Protein AF-A0A932K5S1-F1 (afdb_monomer_lite)

Secondary structure (DSSP, 8-state):
-BTTB-----S-GGGPPPPP--GGGS-TT-EE-----EEESS-HHHHHHHHT-SHHHHIIIIITT--SS-GGGGSPPEEEEEEETTEEEEEEEEEETTEEEEEEEEEETTTEEEE--SS--SSS--S----SEEEEEEESSSS-EEEEEEEEE-------PPPPPP-

Foldseek 3Di:
DPQPDDDDDPDDPVPDDPDDDDPLCVPPQWDKHKDDKDKDQFALVVVLVVQVDLQCQLVVCPVPPHHPFDNQSVDAFDWDKDADPQFIKIWGWDDDPPFIDIAIKTDGPPFKIFAQDRHDNRPDDDPDPGGQKMWGWAGPDRGMTMITIIGIDGGPPPPDDDDDDDD

Sequence (167 aa):
ESNGIVFAYMGLPDQQPPFPVYDSFTRPGYRLMPGRQYFYPCNWLQIMENTMDPVHTAFLHTIVSGSQFTEEFGKVPELEFTETPIGMIYIATRRVGDNIWARMVEAVLPNLQQVAPIWEDGHQEHPFSGPMMSRWIVPVDDTTHHYAPRPARRRLLRGGPAAPRRL

Structure (mmCIF, N/CA/C/O backbone):
data_AF-A0A932K5S1-F1
#
_entry.id   AF-A0A932K5S1-F1
#
loop_
_atom_site.group_PDB
_atom_site.id
_atom_site.type_symbol
_atom_site.label_atom_id
_atom_site.label_alt_id
_atom_site.label_comp_id
_atom_site.label_asym_id
_atom_site.label_entity_id
_atom_site.label_seq_id
_atom_site.pdbx_PDB_ins_code
_atom_site.Cartn_x
_atom_site.Cartn_y
_atom_site.Cartn_z
_atom_site.occupancy
_atom_site.B_iso_or_equiv
_atom_site.auth_seq_id
_atom_site.auth_comp_id
_atom_site.auth_asym_id
_atom_site.auth_atom_id
_atom_site.pdbx_PDB_model_num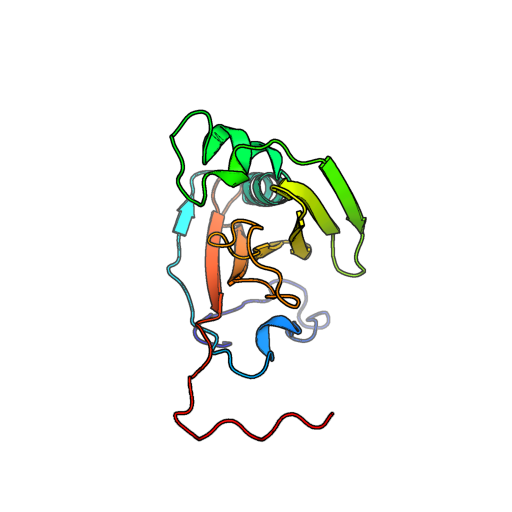
ATOM 1 N N . GLU A 1 1 ? -1.590 -1.656 -24.002 1.00 88.12 1 GLU A N 1
ATOM 2 C CA . GLU A 1 1 ? -2.510 -0.733 -23.300 1.00 88.12 1 GLU A CA 1
ATOM 3 C C . GLU A 1 1 ? -3.542 -1.581 -22.558 1.00 88.12 1 GLU A C 1
ATOM 5 O O . GLU A 1 1 ? -3.861 -2.664 -23.035 1.00 88.12 1 GLU A O 1
ATOM 10 N N . SER A 1 2 ? -3.953 -1.174 -21.355 1.00 86.88 2 SER A N 1
ATOM 11 C CA . SER A 1 2 ? -4.999 -1.846 -20.576 1.00 86.88 2 SER A CA 1
ATOM 12 C C . SER A 1 2 ? -5.790 -0.812 -19.778 1.00 86.88 2 SER A C 1
ATOM 14 O O . SER A 1 2 ? -5.221 -0.144 -18.913 1.00 86.88 2 SER A O 1
ATOM 16 N N . ASN A 1 3 ? -7.104 -0.730 -20.005 1.00 83.50 3 ASN A N 1
ATOM 17 C CA . ASN A 1 3 ? -8.055 0.120 -19.271 1.00 83.50 3 ASN A CA 1
ATOM 18 C C . ASN A 1 3 ? -7.645 1.605 -19.160 1.00 83.50 3 ASN A C 1
ATOM 20 O O . ASN A 1 3 ? -7.764 2.214 -18.094 1.00 83.50 3 ASN A O 1
ATOM 24 N N . GLY A 1 4 ? -7.155 2.188 -20.249 1.00 86.25 4 GLY A N 1
ATOM 25 C CA . GLY A 1 4 ? -6.726 3.581 -20.352 1.00 86.25 4 GLY A CA 1
ATOM 26 C C . GLY A 1 4 ? -5.318 3.860 -19.822 1.00 86.25 4 GLY A C 1
ATOM 27 O O . GLY A 1 4 ? -4.980 5.024 -19.633 1.00 86.25 4 GLY A O 1
ATOM 28 N N . ILE A 1 5 ? -4.509 2.826 -19.554 1.00 88.12 5 ILE A N 1
ATOM 29 C CA . ILE A 1 5 ? -3.120 2.960 -19.083 1.00 88.12 5 ILE A CA 1
ATOM 30 C C . ILE A 1 5 ? -2.175 2.212 -20.025 1.00 88.12 5 ILE A C 1
ATOM 32 O O . ILE A 1 5 ? -2.422 1.066 -20.420 1.00 88.12 5 ILE A O 1
ATOM 36 N N . VAL A 1 6 ? -1.068 2.863 -20.378 1.00 90.25 6 VAL A N 1
ATOM 37 C CA . VAL A 1 6 ? 0.011 2.269 -21.172 1.00 90.25 6 VAL A CA 1
ATOM 38 C C . VAL A 1 6 ? 1.025 1.630 -20.230 1.00 90.25 6 VAL A C 1
ATOM 40 O O . VAL A 1 6 ? 1.487 2.260 -19.287 1.00 90.25 6 VAL A O 1
ATOM 43 N N . PHE A 1 7 ? 1.360 0.372 -20.502 1.00 91.75 7 PHE A N 1
ATOM 44 C CA . PHE A 1 7 ? 2.368 -0.387 -19.772 1.00 91.75 7 PHE A CA 1
ATOM 45 C C . PHE A 1 7 ? 3.518 -0.707 -20.717 1.00 91.75 7 PHE A C 1
ATOM 47 O O . PHE A 1 7 ? 3.281 -1.003 -21.891 1.00 91.75 7 PHE A O 1
ATOM 54 N N . ALA A 1 8 ? 4.734 -0.669 -20.187 1.00 92.06 8 ALA A N 1
ATOM 55 C CA . ALA A 1 8 ? 5.945 -1.066 -20.884 1.00 92.06 8 ALA A CA 1
ATOM 56 C C . ALA A 1 8 ? 6.664 -2.141 -20.067 1.00 92.06 8 ALA A C 1
ATOM 58 O O . ALA A 1 8 ? 6.717 -2.065 -18.839 1.00 92.06 8 ALA A O 1
ATOM 59 N N . TYR A 1 9 ? 7.217 -3.130 -20.760 1.00 93.44 9 TYR A N 1
ATOM 60 C CA . TYR A 1 9 ? 8.160 -4.082 -20.196 1.00 93.44 9 TYR A CA 1
ATOM 61 C C . TYR A 1 9 ? 9.545 -3.727 -20.737 1.00 93.44 9 TYR A C 1
ATOM 63 O O . TYR A 1 9 ? 9.722 -3.627 -21.947 1.00 93.44 9 TYR A O 1
ATOM 71 N N . MET A 1 10 ? 10.495 -3.475 -19.837 1.00 93.12 10 MET A N 1
ATOM 72 C CA . MET A 1 10 ? 11.847 -3.008 -20.181 1.00 93.12 10 MET A CA 1
ATOM 73 C C . MET A 1 10 ? 12.919 -4.090 -19.970 1.00 93.12 10 MET A C 1
ATOM 75 O O . MET A 1 10 ? 14.107 -3.784 -19.985 1.00 93.12 10 MET A O 1
ATOM 79 N N . GLY A 1 11 ? 12.509 -5.340 -19.729 1.00 94.25 11 GLY A N 1
ATOM 80 C CA . GLY A 1 11 ? 13.417 -6.483 -19.621 1.00 94.25 11 GLY A CA 1
ATOM 81 C C . GLY A 1 11 ? 13.707 -7.137 -20.975 1.00 94.25 11 GLY A C 1
ATOM 82 O O . GLY A 1 11 ? 13.346 -6.615 -22.031 1.00 94.25 11 GLY A O 1
ATOM 83 N N . LEU A 1 12 ? 14.351 -8.304 -20.940 1.00 96.81 12 LEU A N 1
ATOM 84 C CA . LEU A 1 12 ? 14.685 -9.064 -22.145 1.00 96.81 12 LEU A CA 1
ATOM 85 C C . LEU A 1 12 ? 13.409 -9.572 -22.846 1.00 96.81 12 LEU A C 1
ATOM 87 O O . LEU A 1 12 ? 12.566 -10.168 -22.175 1.00 96.81 12 LEU A O 1
ATOM 91 N N . PRO A 1 13 ? 13.240 -9.378 -24.170 1.00 94.00 13 PRO A N 1
ATOM 92 C CA . PRO A 1 13 ? 11.991 -9.710 -24.864 1.00 94.00 13 PRO A CA 1
ATOM 93 C C . PRO A 1 13 ? 11.508 -11.159 -24.691 1.00 94.00 13 PRO A C 1
ATOM 95 O O . PRO A 1 13 ? 10.306 -11.404 -24.637 1.00 94.00 13 PRO A O 1
ATOM 98 N N . ASP A 1 14 ? 12.429 -12.115 -24.580 1.00 96.31 14 ASP A N 1
ATOM 99 C CA . ASP A 1 14 ? 12.162 -13.543 -24.372 1.00 96.31 14 ASP A CA 1
ATOM 100 C C . ASP A 1 14 ? 11.759 -13.895 -22.928 1.00 96.31 14 ASP A C 1
ATOM 102 O O . ASP A 1 14 ? 11.252 -14.987 -22.680 1.00 96.31 14 ASP A O 1
ATOM 106 N N . GLN A 1 15 ? 11.927 -12.964 -21.985 1.00 96.19 15 GLN A N 1
ATOM 107 C CA . GLN A 1 15 ? 11.567 -13.112 -20.570 1.00 96.19 15 GLN A CA 1
ATOM 108 C C . GLN A 1 15 ? 10.320 -12.310 -20.179 1.00 96.19 15 GLN A C 1
ATOM 110 O O . GLN A 1 15 ? 9.996 -12.209 -18.992 1.00 96.19 15 GLN A O 1
ATOM 115 N N . GLN A 1 16 ? 9.614 -11.721 -21.149 1.00 94.69 16 GLN A N 1
ATOM 116 C CA . GLN A 1 16 ? 8.422 -10.933 -20.867 1.00 94.69 16 GLN A CA 1
ATOM 117 C C . GLN A 1 16 ? 7.341 -11.806 -20.200 1.00 94.69 16 GLN A C 1
ATOM 119 O O . GLN A 1 16 ? 6.835 -12.744 -20.823 1.00 94.69 16 GLN A O 1
ATOM 124 N N . PRO A 1 17 ? 6.924 -11.487 -18.960 1.00 91.81 17 PRO A N 1
ATOM 125 C CA . PRO A 1 17 ? 5.864 -12.230 -18.304 1.00 91.81 17 PRO A CA 1
ATOM 126 C C . PRO A 1 17 ? 4.500 -11.895 -18.929 1.00 91.81 17 PRO A C 1
ATOM 128 O O . PRO A 1 17 ? 4.320 -10.824 -19.527 1.00 91.81 17 PRO A O 1
ATOM 131 N N . PRO A 1 18 ? 3.493 -12.767 -18.748 1.00 92.31 18 PRO A N 1
ATOM 132 C CA . PRO A 1 18 ? 2.109 -12.419 -19.033 1.00 92.31 18 PRO A CA 1
ATOM 133 C C . PRO A 1 18 ? 1.695 -11.139 -18.299 1.00 92.31 18 PRO A C 1
ATOM 135 O O . PRO A 1 18 ? 2.135 -10.875 -17.178 1.00 92.31 18 PRO A O 1
ATOM 138 N N . PHE A 1 19 ? 0.821 -10.344 -18.919 1.00 90.50 19 PHE A N 1
ATOM 139 C CA . PHE A 1 19 ? 0.294 -9.146 -18.272 1.00 90.50 19 PHE A CA 1
ATOM 140 C C . PHE A 1 19 ? -0.456 -9.527 -16.980 1.00 90.50 19 PHE A C 1
ATOM 142 O O . PHE A 1 19 ? -1.328 -10.399 -17.037 1.00 90.50 19 PHE A O 1
ATOM 149 N N . PRO A 1 20 ? -0.162 -8.891 -15.830 1.00 88.88 20 PRO A N 1
ATOM 150 C CA . PRO A 1 20 ? -0.765 -9.281 -14.564 1.00 88.88 20 PRO A CA 1
ATOM 151 C C . PRO A 1 20 ? -2.255 -8.924 -14.527 1.00 88.88 20 PRO A C 1
ATOM 153 O O . PRO A 1 20 ? -2.655 -7.787 -14.800 1.00 88.88 20 PRO A O 1
ATOM 156 N N . VAL A 1 21 ? -3.080 -9.899 -14.150 1.00 89.19 21 VAL A N 1
ATOM 157 C CA . VAL A 1 21 ? -4.522 -9.731 -13.945 1.00 89.19 21 VAL A CA 1
ATOM 158 C C . VAL A 1 21 ? -4.842 -10.073 -12.497 1.00 89.19 21 VAL A C 1
ATOM 160 O O . VAL A 1 21 ? -4.721 -11.224 -12.091 1.00 89.19 21 VAL A O 1
ATOM 163 N N . TYR A 1 22 ? -5.252 -9.065 -11.729 1.00 89.69 22 TYR A N 1
ATOM 164 C CA . TYR A 1 22 ? -5.657 -9.233 -10.334 1.00 89.69 22 TYR A CA 1
ATOM 165 C C . TYR A 1 22 ? -7.165 -9.466 -10.230 1.00 89.69 22 TYR A C 1
ATOM 167 O O . TYR A 1 22 ? -7.945 -8.951 -11.035 1.00 89.69 22 TYR A O 1
ATOM 175 N N . ASP A 1 23 ? -7.582 -10.194 -9.202 1.00 89.31 23 ASP A N 1
ATOM 176 C CA . ASP A 1 23 ? -8.986 -10.446 -8.862 1.00 89.31 23 ASP A CA 1
ATOM 177 C C . ASP A 1 23 ? -9.798 -9.148 -8.686 1.00 89.31 23 ASP A C 1
ATOM 179 O O . ASP A 1 23 ? -10.949 -9.046 -9.129 1.00 89.31 23 ASP A O 1
ATOM 183 N N . SER A 1 24 ? -9.162 -8.110 -8.138 1.00 87.69 24 SER A N 1
ATOM 184 C CA . SER A 1 24 ? -9.705 -6.761 -7.984 1.00 87.69 24 SER A CA 1
ATOM 185 C C . SER A 1 24 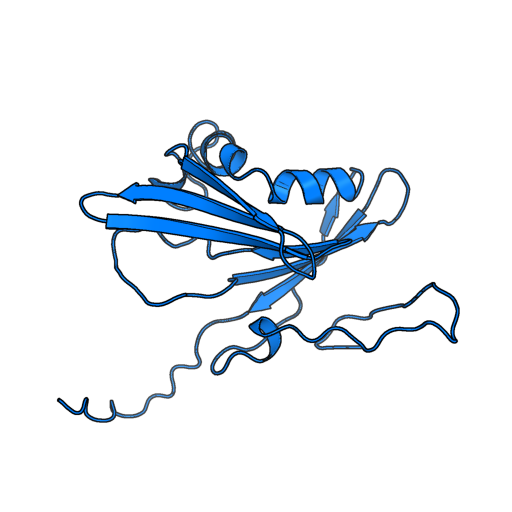? -10.085 -6.108 -9.317 1.00 87.69 24 SER A C 1
ATOM 187 O O . SER A 1 24 ? -10.961 -5.241 -9.348 1.00 87.69 24 SER A O 1
ATOM 189 N N . PHE A 1 25 ? -9.497 -6.545 -10.438 1.00 87.69 25 PHE A N 1
ATOM 190 C CA . PHE A 1 25 ? -9.790 -6.013 -11.774 1.00 87.69 25 PHE A CA 1
ATOM 191 C C . PHE A 1 25 ? -10.990 -6.669 -12.439 1.00 87.69 25 PHE A C 1
ATOM 193 O O . PHE A 1 25 ? -11.622 -6.062 -13.304 1.00 87.69 25 PHE A O 1
ATOM 200 N N . THR A 1 26 ? -11.320 -7.889 -12.031 1.00 87.06 26 THR A N 1
ATOM 201 C CA . THR A 1 26 ? -12.406 -8.686 -12.610 1.00 87.06 26 THR A CA 1
ATOM 202 C C . THR A 1 26 ? -13.625 -8.768 -11.697 1.00 87.06 26 THR A C 1
ATOM 204 O O . THR A 1 26 ? -14.558 -9.524 -11.969 1.00 87.06 26 THR A O 1
ATOM 207 N N . ARG A 1 27 ? -13.641 -7.999 -10.602 1.00 85.81 27 ARG A N 1
ATOM 208 C CA . ARG A 1 27 ? -14.692 -8.084 -9.592 1.00 85.81 27 ARG A CA 1
ATOM 209 C C . ARG A 1 27 ? -16.068 -7.674 -10.150 1.00 85.81 27 ARG A C 1
ATOM 211 O O . ARG A 1 27 ? -16.230 -6.537 -10.608 1.00 85.81 27 ARG A O 1
ATOM 218 N N . PRO A 1 28 ? -17.097 -8.539 -10.052 1.00 86.69 28 PRO A N 1
ATOM 219 C CA . PRO A 1 28 ? -18.429 -8.232 -10.564 1.00 86.69 28 PRO A CA 1
ATOM 220 C C . PRO A 1 28 ? -19.044 -6.980 -9.932 1.00 86.69 28 PRO A C 1
ATOM 222 O O . PRO A 1 28 ? -18.971 -6.768 -8.723 1.00 86.69 28 PRO A O 1
ATOM 225 N N . GLY A 1 29 ? -19.709 -6.166 -10.754 1.00 85.62 29 GLY A N 1
ATOM 226 C CA . GLY A 1 29 ? -20.418 -4.964 -10.307 1.00 85.62 29 GLY A CA 1
ATOM 227 C C . GLY A 1 29 ? -19.555 -3.706 -10.184 1.00 85.62 29 GLY A C 1
ATOM 228 O O . GLY A 1 29 ? -20.114 -2.640 -9.933 1.00 85.62 29 GLY A O 1
ATOM 229 N N . TYR A 1 30 ? -18.244 -3.799 -10.414 1.00 83.69 30 TYR A N 1
ATOM 230 C CA . TYR A 1 30 ? -17.330 -2.659 -10.421 1.00 83.69 30 TYR A CA 1
ATOM 231 C C . TYR A 1 30 ? -16.859 -2.351 -11.839 1.00 83.69 30 TYR A C 1
ATOM 233 O O . TYR A 1 30 ? -16.726 -3.239 -12.681 1.00 83.69 30 TYR A O 1
ATOM 241 N N . ARG A 1 31 ? -16.597 -1.071 -12.102 1.00 84.31 31 ARG A N 1
ATOM 242 C CA . ARG A 1 31 ? -15.928 -0.625 -13.326 1.00 84.31 31 ARG A CA 1
ATOM 243 C C . ARG A 1 31 ? -14.595 0.003 -12.955 1.00 84.31 31 ARG A C 1
ATOM 245 O O . ARG A 1 31 ? -14.557 0.936 -12.151 1.00 84.31 31 ARG A O 1
ATOM 252 N N . LEU A 1 32 ? -13.524 -0.481 -13.577 1.00 86.31 32 LEU A N 1
ATOM 253 C CA . LEU A 1 32 ? -12.213 0.150 -13.486 1.00 86.31 32 LEU A CA 1
ATOM 254 C C . LEU A 1 32 ? -12.199 1.443 -14.291 1.00 86.31 32 LEU A C 1
ATOM 256 O O . LEU A 1 32 ? -12.731 1.512 -15.403 1.00 86.31 32 LEU A O 1
ATOM 260 N N . MET A 1 33 ? -11.567 2.463 -13.729 1.00 85.75 33 MET A N 1
ATOM 261 C CA . MET A 1 33 ? -11.317 3.721 -14.418 1.00 85.75 33 MET A CA 1
ATOM 262 C C . MET A 1 33 ? -9.866 4.135 -14.178 1.00 85.75 33 MET A C 1
ATOM 264 O O . MET A 1 33 ? -9.382 3.960 -13.061 1.00 85.75 33 MET A O 1
ATOM 268 N N . PRO A 1 34 ? -9.158 4.681 -15.179 1.00 86.44 34 PRO A N 1
ATOM 269 C CA . PRO A 1 34 ? -7.867 5.305 -14.933 1.00 86.44 34 PRO A CA 1
ATOM 270 C C . PRO A 1 34 ? -8.078 6.554 -14.068 1.00 86.44 34 PRO A C 1
ATOM 272 O O . PRO A 1 34 ? -8.989 7.352 -14.303 1.00 86.44 34 PRO A O 1
ATOM 275 N N . GLY A 1 35 ? -7.270 6.695 -13.026 1.00 84.12 35 GLY A N 1
ATOM 276 C CA . GLY A 1 35 ? -7.229 7.883 -12.187 1.00 84.12 35 GLY A CA 1
ATOM 277 C C . GLY A 1 35 ? -6.226 8.908 -12.717 1.00 84.12 35 GLY A C 1
ATOM 278 O O . GLY A 1 35 ? -5.542 8.693 -13.715 1.00 84.12 35 GLY A O 1
ATOM 279 N N . ARG A 1 36 ? -6.137 10.049 -12.031 1.00 84.69 36 ARG A N 1
ATOM 280 C CA . ARG A 1 36 ? -5.192 11.114 -12.381 1.00 84.69 36 ARG A CA 1
ATOM 281 C C . ARG A 1 36 ? -3.756 10.675 -12.093 1.00 84.69 36 ARG A C 1
ATOM 283 O O . ARG A 1 36 ? -3.493 10.137 -11.024 1.00 84.69 36 ARG A O 1
ATOM 290 N N . GLN A 1 37 ? -2.836 10.949 -13.013 1.00 85.94 37 GLN A N 1
ATOM 291 C CA . GLN A 1 37 ? -1.407 10.766 -12.768 1.00 85.94 37 GLN A CA 1
ATOM 292 C C . GLN A 1 37 ? -0.884 11.852 -11.821 1.00 85.94 37 GLN A C 1
ATOM 294 O O . GLN A 1 37 ? -1.222 13.028 -11.977 1.00 85.94 37 GLN A O 1
ATOM 299 N N . TYR A 1 38 ? -0.055 11.462 -10.856 1.00 87.69 38 TYR A N 1
ATOM 300 C CA . TYR A 1 38 ? 0.588 12.382 -9.915 1.00 87.69 38 TYR A CA 1
ATOM 301 C C . TYR A 1 38 ? 2.101 12.198 -9.948 1.00 87.69 38 TYR A C 1
ATOM 303 O O . TYR A 1 38 ? 2.562 11.068 -10.071 1.00 87.69 38 TYR A O 1
ATOM 311 N N . PHE A 1 39 ? 2.846 13.290 -9.795 1.00 91.38 39 PHE A N 1
ATOM 312 C CA . PHE A 1 39 ? 4.305 13.302 -9.712 1.00 91.38 39 PHE A CA 1
ATOM 313 C C . PHE A 1 39 ? 4.717 13.772 -8.327 1.00 91.38 39 PHE A C 1
ATOM 315 O O . PHE A 1 39 ? 4.165 14.758 -7.833 1.00 91.38 39 PHE A O 1
ATOM 322 N N . TYR A 1 40 ? 5.673 13.079 -7.720 1.00 89.88 40 TYR A N 1
ATOM 323 C CA . TYR A 1 40 ? 6.183 13.443 -6.405 1.00 89.88 40 TYR A CA 1
ATOM 324 C C . TYR A 1 40 ? 7.712 13.493 -6.419 1.00 89.88 40 TYR A C 1
ATOM 326 O O . TYR A 1 40 ? 8.348 12.637 -7.043 1.00 89.88 40 TYR A O 1
ATOM 334 N N . PRO A 1 41 ? 8.304 14.480 -5.723 1.00 94.81 41 PRO A N 1
ATOM 335 C CA . PRO A 1 41 ? 9.748 14.667 -5.657 1.00 94.81 41 PRO A CA 1
ATOM 336 C C . PRO A 1 41 ? 10.363 13.751 -4.587 1.00 94.81 41 PRO A C 1
ATOM 338 O O . PRO A 1 41 ? 10.966 14.222 -3.624 1.00 94.81 41 PRO A O 1
ATOM 341 N N . CYS A 1 42 ? 10.130 12.445 -4.702 1.00 94.19 42 CYS A N 1
ATOM 342 C CA . CYS A 1 42 ? 10.759 11.445 -3.849 1.00 94.19 42 CYS A CA 1
ATOM 343 C C . CYS A 1 42 ? 10.962 10.125 -4.596 1.00 94.19 42 CYS A C 1
ATOM 345 O O . CYS A 1 42 ? 10.306 9.858 -5.612 1.00 94.19 42 CYS A O 1
ATOM 347 N N . ASN A 1 43 ? 11.860 9.286 -4.080 1.00 95.00 43 ASN A N 1
ATOM 348 C CA . ASN A 1 43 ? 12.102 7.969 -4.643 1.00 95.00 43 ASN A CA 1
ATOM 349 C C . ASN A 1 43 ? 10.842 7.097 -4.511 1.00 95.00 43 ASN A C 1
ATOM 351 O O . ASN A 1 43 ? 10.124 7.143 -3.510 1.00 95.00 43 ASN A O 1
ATOM 355 N N . TRP A 1 44 ? 10.584 6.285 -5.533 1.00 94.44 44 TRP A N 1
ATOM 356 C CA . TRP A 1 44 ? 9.424 5.397 -5.617 1.00 94.44 44 TRP A CA 1
ATOM 357 C C . TRP A 1 44 ? 9.307 4.440 -4.410 1.00 94.44 44 TRP A C 1
ATOM 359 O O . TRP A 1 44 ? 8.199 4.122 -3.976 1.00 94.44 44 TRP A O 1
ATOM 369 N N . LEU A 1 45 ? 10.436 4.034 -3.817 1.00 94.44 45 LEU A N 1
ATOM 370 C CA . LEU A 1 45 ? 10.479 3.148 -2.655 1.00 94.44 45 LEU A CA 1
ATOM 371 C C . LEU A 1 45 ? 9.891 3.802 -1.398 1.00 94.44 45 LEU A C 1
ATOM 373 O O . LEU A 1 45 ? 9.173 3.142 -0.655 1.00 94.44 45 LEU A O 1
ATOM 377 N N . GLN A 1 46 ? 10.094 5.109 -1.204 1.00 94.75 46 GLN A N 1
ATOM 378 C CA . GLN A 1 46 ? 9.557 5.840 -0.043 1.00 94.75 46 GLN A CA 1
ATOM 379 C C . GLN A 1 46 ? 8.026 5.789 -0.001 1.00 94.75 46 GLN A C 1
ATOM 381 O O . GLN A 1 46 ? 7.397 5.796 1.054 1.00 94.75 46 GLN A O 1
ATOM 386 N N . ILE A 1 47 ? 7.410 5.722 -1.175 1.00 93.50 47 ILE A N 1
ATOM 387 C CA . ILE A 1 47 ? 5.970 5.570 -1.304 1.00 93.50 47 ILE A CA 1
ATOM 388 C C . ILE A 1 47 ? 5.513 4.134 -1.052 1.00 93.50 47 ILE A C 1
ATOM 390 O O . ILE A 1 47 ? 4.435 3.918 -0.488 1.00 93.50 47 ILE A O 1
ATOM 394 N N . MET A 1 48 ? 6.297 3.154 -1.498 1.00 93.62 48 MET A N 1
ATOM 395 C CA . MET A 1 48 ? 6.023 1.755 -1.183 1.00 93.62 48 MET A CA 1
ATOM 396 C C . MET A 1 48 ? 6.045 1.531 0.329 1.00 93.62 48 MET A C 1
ATOM 398 O O . MET A 1 48 ? 5.103 0.946 0.862 1.00 93.62 48 MET A O 1
ATOM 402 N N . GLU A 1 49 ? 7.039 2.092 1.018 1.00 94.12 49 GLU A N 1
ATOM 403 C CA . GLU A 1 49 ? 7.134 2.084 2.481 1.00 94.12 49 GLU A CA 1
ATOM 404 C C . GLU A 1 49 ? 5.955 2.802 3.139 1.00 94.12 49 GLU A C 1
ATOM 406 O O . GLU A 1 49 ? 5.315 2.227 4.017 1.00 94.12 49 GLU A O 1
ATOM 411 N N . ASN A 1 50 ? 5.596 4.007 2.671 1.00 93.69 50 ASN A N 1
ATOM 412 C CA . ASN A 1 50 ? 4.437 4.740 3.192 1.00 93.69 50 ASN A CA 1
ATOM 413 C C . ASN A 1 50 ? 3.162 3.890 3.162 1.00 93.69 50 ASN A C 1
ATOM 415 O O . ASN A 1 50 ? 2.346 3.960 4.076 1.00 93.69 50 ASN A O 1
ATOM 419 N N . THR A 1 51 ? 2.989 3.066 2.131 1.00 92.19 51 THR A N 1
ATOM 420 C CA . THR A 1 51 ? 1.801 2.219 2.052 1.00 92.19 51 THR A CA 1
ATOM 421 C C . THR A 1 51 ? 1.793 1.113 3.072 1.00 92.19 51 THR A C 1
ATOM 423 O O . THR A 1 51 ? 0.723 0.847 3.599 1.00 92.19 51 THR A O 1
ATOM 426 N N . MET A 1 52 ? 2.939 0.520 3.392 1.00 95.38 52 MET A N 1
ATOM 427 C CA . MET A 1 52 ? 3.036 -0.532 4.405 1.00 95.38 52 MET A CA 1
ATOM 428 C C . MET A 1 52 ? 3.143 0.004 5.839 1.00 95.38 52 MET A C 1
ATOM 430 O O . MET A 1 52 ? 3.313 -0.777 6.769 1.00 95.38 52 MET A O 1
ATOM 434 N N . ASP A 1 53 ? 2.976 1.311 6.038 1.00 96.31 53 ASP A N 1
ATOM 435 C CA . ASP A 1 53 ? 2.871 1.934 7.353 1.00 96.31 53 ASP A CA 1
ATOM 436 C C . ASP A 1 53 ? 1.421 2.369 7.637 1.00 96.31 53 ASP A C 1
ATOM 438 O O . ASP A 1 53 ? 1.031 3.482 7.318 1.00 96.31 53 ASP A O 1
ATOM 442 N N . PRO A 1 54 ? 0.564 1.556 8.261 1.00 94.94 54 PRO A N 1
ATOM 443 C CA . PRO A 1 54 ? -0.766 2.012 8.676 1.00 94.94 54 PRO A CA 1
ATOM 444 C C . PRO A 1 54 ? -0.762 3.051 9.809 1.00 94.94 54 PRO A C 1
ATOM 446 O O . PRO A 1 54 ? -1.791 3.700 10.025 1.00 94.94 54 PRO A O 1
ATOM 449 N N . VAL A 1 55 ? 0.342 3.235 10.540 1.00 96.06 55 VAL A N 1
ATOM 450 C CA . VAL A 1 55 ? 0.399 4.139 11.699 1.00 96.06 55 VAL A CA 1
ATOM 451 C C . VAL A 1 55 ? 0.325 5.598 11.255 1.00 96.06 55 VAL A C 1
ATOM 453 O O . VAL A 1 55 ? -0.383 6.379 11.900 1.00 96.06 55 VAL A O 1
ATOM 456 N N . HIS A 1 56 ? 0.927 5.972 10.115 1.00 95.31 56 HIS A N 1
ATOM 457 C CA . HIS A 1 56 ? 0.795 7.342 9.595 1.00 95.31 56 HIS A CA 1
ATOM 458 C C . HIS A 1 56 ? -0.666 7.747 9.369 1.00 95.31 56 HIS A C 1
ATOM 460 O O . HIS A 1 56 ? -0.987 8.929 9.466 1.00 95.31 56 HIS A O 1
ATOM 466 N N . THR A 1 57 ? -1.575 6.798 9.112 1.00 93.69 57 THR A N 1
ATOM 467 C CA . THR A 1 57 ? -2.995 7.126 8.924 1.00 93.69 57 THR A CA 1
ATOM 468 C C . THR A 1 57 ? -3.646 7.668 10.192 1.00 93.69 57 THR A C 1
ATOM 470 O O . THR A 1 57 ? -4.456 8.584 10.102 1.00 93.69 57 THR A O 1
ATOM 473 N N . ALA A 1 58 ? -3.233 7.196 11.371 1.00 94.06 58 ALA A N 1
ATOM 474 C CA . ALA A 1 58 ? -3.718 7.738 12.635 1.00 94.06 58 ALA A CA 1
ATOM 475 C C . ALA A 1 58 ? -3.136 9.127 12.903 1.00 94.06 58 ALA A C 1
ATOM 477 O O . ALA A 1 58 ? -3.866 10.064 13.223 1.00 94.06 58 ALA A O 1
ATOM 478 N N . PHE A 1 59 ? -1.823 9.286 12.732 1.00 95.00 59 PHE A N 1
ATOM 479 C CA . PHE A 1 59 ? -1.152 10.542 13.060 1.00 95.00 59 PHE A CA 1
ATOM 480 C C . PHE A 1 59 ? -1.392 11.632 12.014 1.00 95.00 59 PHE A C 1
ATOM 482 O O . PHE A 1 59 ? -1.960 12.677 12.330 1.00 95.00 59 PHE A O 1
ATOM 489 N N . LEU A 1 60 ? -0.981 11.391 10.769 1.00 94.62 60 LEU A N 1
ATOM 490 C CA . LEU A 1 60 ? -1.009 12.385 9.698 1.00 94.62 60 LEU A CA 1
ATOM 491 C C . LEU A 1 60 ? -2.431 12.665 9.210 1.00 94.62 60 LEU A C 1
ATOM 493 O O . LEU A 1 60 ? -2.773 13.818 8.989 1.00 94.62 60 LEU A O 1
ATOM 497 N N . HIS A 1 61 ? -3.270 11.640 9.053 1.00 93.25 61 HIS A N 1
ATOM 498 C CA . HIS A 1 61 ? -4.611 11.806 8.477 1.00 93.25 61 HIS A CA 1
ATOM 499 C C . HIS A 1 61 ? -5.722 12.005 9.521 1.00 93.25 61 HIS A C 1
ATOM 501 O O . HIS A 1 61 ? -6.898 12.073 9.147 1.00 93.25 61 HIS A O 1
ATOM 507 N N . THR A 1 62 ? -5.396 12.090 10.819 1.00 92.50 62 THR A N 1
ATOM 508 C CA . THR A 1 62 ? -6.403 12.341 11.865 1.00 92.50 62 THR A CA 1
ATOM 509 C C . THR A 1 62 ? -5.883 13.163 13.046 1.00 92.50 62 THR A C 1
ATOM 511 O O . THR A 1 62 ? -6.335 14.291 13.228 1.00 92.50 62 THR A O 1
ATOM 514 N N . ILE A 1 63 ? -4.948 12.642 13.848 1.00 91.38 63 ILE A N 1
ATOM 515 C CA . ILE A 1 63 ? -4.550 13.254 15.133 1.00 91.38 63 ILE A CA 1
ATOM 516 C C . ILE A 1 63 ? -3.939 14.648 14.939 1.00 91.38 63 ILE A C 1
ATOM 518 O O . ILE A 1 63 ? -4.274 15.575 15.672 1.00 91.38 63 ILE A O 1
ATOM 522 N N . VAL A 1 64 ? -3.033 14.802 13.968 1.00 92.88 64 VAL A N 1
ATOM 523 C CA . VAL A 1 64 ? -2.259 16.041 13.778 1.00 92.88 64 VAL A CA 1
ATOM 524 C C . VAL A 1 64 ? -2.943 16.998 12.806 1.00 92.88 64 VAL A C 1
ATOM 526 O O . VAL A 1 64 ? -2.954 18.203 13.039 1.00 92.88 64 VAL A O 1
ATOM 529 N N . SER A 1 65 ? -3.496 16.491 11.702 1.00 88.75 65 SER A N 1
ATOM 530 C CA . SER A 1 65 ? -4.050 17.334 10.628 1.00 88.75 65 SER A CA 1
ATOM 531 C C . SER A 1 65 ? -5.575 17.464 10.645 1.00 88.75 65 SER A C 1
ATOM 533 O O . SER A 1 65 ? -6.137 18.067 9.732 1.00 88.75 65 SER A O 1
ATOM 535 N N . GLY A 1 66 ? -6.244 16.913 11.661 1.00 86.88 66 GLY A N 1
ATOM 536 C CA . GLY A 1 66 ? -7.691 16.720 11.649 1.00 86.88 66 GLY A CA 1
ATOM 537 C C . GLY A 1 66 ? -8.098 15.541 10.762 1.00 86.88 66 GLY A C 1
ATOM 538 O O . GLY A 1 66 ? -7.319 15.057 9.939 1.00 86.88 66 GLY A O 1
ATOM 539 N N . SER A 1 67 ? -9.325 15.052 10.953 1.00 91.19 67 SER A N 1
ATOM 540 C CA . SER A 1 67 ? -9.820 13.875 10.235 1.00 91.19 67 SER A CA 1
ATOM 541 C C . SER A 1 67 ? -9.996 14.158 8.740 1.00 91.19 67 SER A C 1
ATOM 543 O O . SER A 1 67 ? -10.853 14.947 8.343 1.00 91.19 67 SER A O 1
ATOM 545 N N . GLN A 1 68 ? -9.178 13.508 7.909 1.00 90.31 68 GLN A N 1
ATOM 546 C CA . GLN A 1 68 ? -9.299 13.530 6.443 1.00 90.31 68 GLN A CA 1
ATOM 547 C C . GLN A 1 68 ? -10.131 12.357 5.899 1.00 90.31 68 GLN A C 1
ATOM 549 O O . GLN A 1 68 ? -10.544 12.380 4.738 1.00 90.31 68 GLN A O 1
ATOM 554 N N . PHE A 1 69 ? -10.347 11.333 6.728 1.00 89.81 69 PHE A N 1
ATOM 555 C CA . PHE A 1 69 ? -11.089 10.111 6.418 1.00 89.81 69 PHE A CA 1
ATOM 556 C C . PHE A 1 69 ? -12.302 10.009 7.356 1.00 89.81 69 PHE A C 1
ATOM 558 O O . PHE A 1 69 ? -13.201 10.844 7.278 1.00 89.81 69 PHE A O 1
ATOM 565 N N . THR A 1 70 ? -12.320 9.024 8.256 1.00 92.94 70 THR A N 1
ATOM 566 C CA . THR A 1 70 ? -13.247 8.946 9.393 1.00 92.94 70 THR A CA 1
ATOM 567 C C . THR A 1 70 ? -12.473 9.143 10.697 1.00 92.94 70 THR A C 1
ATOM 569 O O . THR A 1 70 ? -11.252 8.976 10.734 1.00 92.94 70 THR A O 1
ATOM 572 N N . GLU A 1 71 ? -13.153 9.521 11.780 1.00 93.56 71 GLU A N 1
ATOM 573 C CA . GLU A 1 71 ? -12.494 9.760 13.075 1.00 93.56 71 GLU A CA 1
ATOM 574 C C . GLU A 1 71 ? -11.808 8.500 13.629 1.00 93.56 71 GLU A C 1
ATOM 576 O O . GLU A 1 71 ? -10.789 8.581 14.316 1.00 93.56 71 GLU A O 1
ATOM 581 N N . GLU A 1 72 ? -12.315 7.317 13.284 1.00 95.00 72 GLU A N 1
ATOM 582 C CA . GLU A 1 72 ? -11.802 6.030 13.748 1.00 95.00 72 GLU A CA 1
ATOM 583 C C . GLU A 1 72 ? -10.405 5.715 13.216 1.00 95.00 72 GLU A C 1
ATOM 585 O O . GLU A 1 72 ? -9.678 4.953 13.862 1.00 95.00 72 GLU A O 1
ATOM 590 N N . PHE A 1 73 ? -9.980 6.334 12.108 1.00 94.31 73 PHE A N 1
ATOM 591 C CA . PHE A 1 73 ? -8.592 6.247 11.647 1.00 94.31 73 PHE A CA 1
ATOM 592 C C . PHE A 1 73 ? -7.605 6.782 12.690 1.00 94.31 73 PHE A C 1
ATOM 594 O O . PHE A 1 73 ? -6.496 6.259 12.770 1.00 94.31 73 PHE A O 1
ATOM 601 N N . GLY A 1 74 ? -8.024 7.727 13.541 1.00 93.69 74 GLY A N 1
ATOM 602 C CA . GLY A 1 74 ? -7.215 8.299 14.621 1.00 93.69 74 GLY A CA 1
ATOM 603 C C . GLY A 1 74 ? -6.884 7.333 15.758 1.00 93.69 74 GLY A C 1
ATOM 604 O O . GLY A 1 74 ? -6.036 7.641 16.593 1.00 93.69 74 GLY A O 1
ATOM 605 N N . LYS A 1 75 ? -7.504 6.148 15.800 1.00 93.81 75 LYS A N 1
ATOM 606 C CA . LYS A 1 75 ? -7.098 5.077 16.717 1.00 93.81 75 LYS A CA 1
ATOM 607 C C . LYS A 1 75 ? -5.890 4.353 16.129 1.00 93.81 75 LYS A C 1
ATOM 609 O O . LYS A 1 75 ? -5.979 3.801 15.028 1.00 93.81 75 LYS A O 1
ATOM 614 N N . VAL A 1 76 ? -4.782 4.319 16.869 1.00 95.25 76 VAL A N 1
ATOM 615 C CA . VAL A 1 76 ? -3.611 3.516 16.489 1.00 95.25 76 VAL A CA 1
ATOM 616 C C . VAL A 1 76 ? -4.023 2.035 16.488 1.00 95.25 76 VAL A C 1
ATOM 618 O O . VAL A 1 76 ? -4.552 1.566 17.497 1.00 95.25 76 VAL A O 1
ATOM 621 N N . PRO A 1 77 ? -3.874 1.322 15.359 1.00 96.38 77 PRO A N 1
ATOM 622 C CA . PRO A 1 77 ? -4.308 -0.066 15.238 1.00 96.38 77 PRO A CA 1
ATOM 623 C C . PRO A 1 77 ? -3.315 -1.049 15.869 1.00 96.38 77 PRO A C 1
ATOM 625 O O . PRO A 1 77 ? -2.117 -0.779 15.923 1.00 96.38 77 PRO A O 1
ATOM 628 N N . GLU A 1 78 ? -3.816 -2.229 16.229 1.00 97.81 78 GLU A N 1
ATOM 629 C CA . GLU A 1 78 ? -2.983 -3.428 16.361 1.00 97.81 78 GLU A CA 1
ATOM 630 C C . GLU A 1 78 ? -2.620 -3.934 14.963 1.00 97.81 78 GLU A C 1
ATOM 632 O O . GLU A 1 78 ? -3.475 -3.948 14.065 1.00 97.81 78 GLU A O 1
ATOM 637 N N . LEU A 1 79 ? -1.357 -4.317 14.774 1.00 97.88 79 LEU A N 1
ATOM 638 C CA . LEU A 1 79 ? -0.792 -4.595 13.458 1.00 97.88 79 LEU A CA 1
ATOM 639 C C . LEU A 1 79 ? -0.304 -6.025 13.324 1.00 97.88 79 LEU A C 1
ATOM 641 O O . LEU A 1 79 ? 0.472 -6.517 14.138 1.00 97.88 79 LEU A O 1
ATOM 645 N N . GLU A 1 80 ? -0.691 -6.634 12.214 1.00 98.12 80 GLU A N 1
ATOM 646 C CA . GLU A 1 80 ? -0.135 -7.888 11.736 1.00 98.12 80 GLU A CA 1
ATOM 647 C C . GLU A 1 80 ? 0.319 -7.716 10.288 1.00 98.12 80 GLU A C 1
ATOM 649 O O . GLU A 1 80 ? -0.285 -6.966 9.517 1.00 98.12 80 GLU A O 1
ATOM 654 N N . PHE A 1 81 ? 1.388 -8.413 9.921 1.00 97.75 81 PHE A N 1
ATOM 655 C CA . PHE A 1 81 ? 1.918 -8.443 8.567 1.00 97.75 81 PHE A CA 1
ATOM 656 C C . PHE A 1 81 ? 2.039 -9.891 8.125 1.00 97.75 81 PHE A C 1
ATOM 658 O O . PHE A 1 81 ? 2.499 -10.742 8.886 1.00 97.75 81 PHE A O 1
ATOM 665 N N . THR A 1 82 ? 1.640 -10.166 6.891 1.00 97.38 82 THR A N 1
ATOM 666 C CA . THR A 1 82 ? 1.721 -11.502 6.311 1.00 97.38 82 THR A CA 1
ATOM 667 C C . THR A 1 82 ? 2.238 -11.421 4.884 1.00 97.38 82 THR A C 1
ATOM 669 O O . THR A 1 82 ? 1.838 -10.548 4.110 1.00 97.38 82 THR A O 1
ATOM 672 N N . GLU A 1 83 ? 3.164 -12.308 4.541 1.00 97.38 83 GLU A N 1
ATOM 673 C CA . GLU A 1 83 ? 3.666 -12.424 3.176 1.00 97.38 83 GLU A CA 1
ATOM 674 C C . GLU A 1 83 ? 2.608 -13.070 2.277 1.00 97.38 83 GLU A C 1
ATOM 676 O O . GLU A 1 83 ? 1.878 -13.979 2.679 1.00 97.38 83 GLU A O 1
ATOM 681 N N . THR A 1 84 ? 2.545 -12.616 1.031 1.00 95.62 84 THR A N 1
ATOM 682 C CA . THR A 1 84 ? 1.756 -13.244 -0.030 1.00 95.62 84 THR A CA 1
ATOM 683 C C . THR A 1 84 ? 2.701 -13.745 -1.119 1.00 95.62 84 THR A C 1
ATOM 685 O O . THR A 1 84 ? 3.828 -13.260 -1.229 1.00 95.62 84 THR A O 1
ATOM 688 N N . PRO A 1 85 ? 2.278 -14.680 -1.991 1.00 95.31 85 PRO A N 1
ATOM 689 C CA . PRO A 1 85 ? 3.126 -15.155 -3.089 1.00 95.31 85 PRO A CA 1
ATOM 690 C C . PRO A 1 85 ? 3.630 -14.051 -4.035 1.00 95.31 85 PRO A C 1
ATOM 692 O O . PRO A 1 85 ? 4.535 -14.292 -4.830 1.00 95.31 85 PRO A O 1
ATOM 695 N N . ILE A 1 86 ? 3.018 -12.865 -3.984 1.00 94.56 86 ILE A N 1
ATOM 696 C CA . ILE A 1 86 ? 3.316 -11.721 -4.847 1.00 94.56 86 ILE A CA 1
ATOM 697 C C . ILE A 1 86 ? 3.706 -10.463 -4.057 1.00 94.56 86 ILE A C 1
ATOM 699 O O . ILE A 1 86 ? 3.852 -9.400 -4.659 1.00 94.56 86 ILE A O 1
ATOM 703 N N . GLY A 1 87 ? 3.876 -10.548 -2.735 1.00 95.94 87 GLY A N 1
ATOM 704 C CA . GLY A 1 87 ? 4.211 -9.396 -1.905 1.00 95.94 87 GLY A CA 1
ATOM 705 C C . GLY A 1 87 ? 3.853 -9.562 -0.432 1.00 95.94 87 GLY A C 1
ATOM 706 O O . GLY A 1 87 ? 4.281 -10.517 0.209 1.00 95.94 87 GLY A O 1
ATOM 707 N N . MET A 1 88 ? 3.128 -8.594 0.129 1.00 96.94 88 MET A N 1
ATOM 708 C CA . MET A 1 88 ? 2.813 -8.544 1.558 1.00 96.94 88 MET A CA 1
ATOM 709 C C . MET A 1 88 ? 1.499 -7.807 1.816 1.00 96.94 88 MET A C 1
ATOM 711 O O . MET A 1 88 ? 1.195 -6.807 1.167 1.00 96.94 88 MET A O 1
ATOM 715 N N . ILE A 1 89 ? 0.749 -8.262 2.816 1.00 97.06 89 ILE A N 1
ATOM 716 C CA . ILE A 1 89 ? -0.436 -7.589 3.349 1.00 97.06 89 ILE A CA 1
ATOM 717 C C . ILE A 1 89 ? -0.138 -7.139 4.774 1.00 97.06 89 ILE A C 1
ATOM 719 O O . ILE A 1 89 ? 0.410 -7.911 5.561 1.00 97.06 89 ILE A O 1
ATOM 723 N N . TYR A 1 90 ? -0.549 -5.921 5.129 1.00 97.50 90 TYR A N 1
ATOM 724 C CA . TYR A 1 90 ? -0.762 -5.588 6.535 1.00 97.50 90 TYR A CA 1
ATOM 725 C C . TYR A 1 90 ? -2.243 -5.665 6.880 1.00 97.50 90 TYR A C 1
ATOM 727 O O . TYR A 1 90 ? -3.117 -5.353 6.064 1.00 97.50 90 TYR A O 1
ATOM 735 N N . ILE A 1 91 ? -2.509 -6.026 8.127 1.00 97.19 91 ILE A N 1
ATOM 736 C CA . ILE A 1 91 ? -3.831 -6.080 8.732 1.00 97.19 91 ILE A CA 1
ATOM 737 C C . ILE A 1 91 ? -3.812 -5.106 9.906 1.00 97.19 91 ILE A C 1
ATOM 739 O O . ILE A 1 91 ? -3.111 -5.311 10.894 1.00 97.19 91 ILE A O 1
ATOM 743 N N . ALA A 1 92 ? -4.563 -4.016 9.775 1.00 97.31 92 ALA A N 1
ATOM 744 C CA . ALA A 1 92 ? -4.709 -3.001 10.806 1.00 97.31 92 ALA A CA 1
ATOM 745 C C . ALA A 1 92 ? -6.061 -3.164 11.499 1.00 97.31 92 ALA A C 1
ATOM 747 O O . ALA A 1 92 ? -7.108 -2.912 10.893 1.00 97.31 92 ALA A O 1
ATOM 748 N N . THR A 1 93 ? -6.030 -3.553 12.770 1.00 97.25 93 THR A N 1
ATOM 749 C CA . THR A 1 93 ? -7.225 -3.912 13.536 1.00 97.25 93 THR A CA 1
ATOM 750 C C . THR A 1 93 ? -7.514 -2.885 14.624 1.00 97.25 93 THR A C 1
ATOM 752 O O . THR A 1 93 ? -6.624 -2.477 15.369 1.00 97.25 93 THR A O 1
ATOM 755 N N . ARG A 1 94 ? -8.774 -2.451 14.726 1.00 96.31 94 ARG A N 1
ATOM 756 C CA . ARG A 1 94 ? -9.238 -1.461 15.710 1.00 96.31 94 ARG A CA 1
ATOM 757 C C . ARG A 1 94 ? -10.513 -1.930 16.402 1.00 96.31 94 ARG A C 1
ATOM 759 O O . ARG A 1 94 ? -11.366 -2.564 15.786 1.00 96.31 94 ARG A O 1
ATOM 766 N N . ARG A 1 95 ? -10.681 -1.542 17.669 1.00 95.94 95 ARG A N 1
ATOM 767 C CA . ARG A 1 95 ? -11.956 -1.658 18.395 1.00 95.94 95 ARG A CA 1
ATOM 768 C C . ARG A 1 95 ? -12.833 -0.429 18.119 1.00 95.94 95 ARG A C 1
ATOM 770 O O . ARG A 1 95 ? -12.423 0.712 18.376 1.00 95.94 95 ARG A O 1
ATOM 777 N N . VAL A 1 96 ? -14.052 -0.653 17.635 1.00 95.69 96 VAL A N 1
ATOM 778 C CA . VAL A 1 96 ? -15.054 0.394 17.372 1.00 95.69 96 VAL A CA 1
ATOM 779 C C . VAL A 1 96 ? -16.378 -0.024 18.008 1.00 95.69 96 VAL A C 1
ATOM 781 O O . VAL A 1 96 ? -17.092 -0.857 17.465 1.00 95.69 96 VAL A O 1
ATOM 784 N N . GLY A 1 97 ? -16.683 0.516 19.194 1.00 94.38 97 GLY A N 1
ATOM 785 C CA . GLY A 1 97 ? -17.805 0.024 20.000 1.00 94.38 97 GLY A CA 1
ATOM 786 C C . GLY A 1 97 ? -17.646 -1.474 20.278 1.00 94.38 97 GLY A C 1
ATOM 787 O O . GLY A 1 97 ? -16.575 -1.909 20.708 1.00 94.38 97 GLY A O 1
ATOM 788 N N . ASP A 1 98 ? -18.677 -2.251 19.953 1.00 95.69 98 ASP A N 1
ATOM 789 C CA . ASP A 1 98 ? -18.663 -3.714 20.067 1.00 95.69 98 ASP A CA 1
ATOM 790 C C . ASP A 1 98 ? -17.966 -4.409 18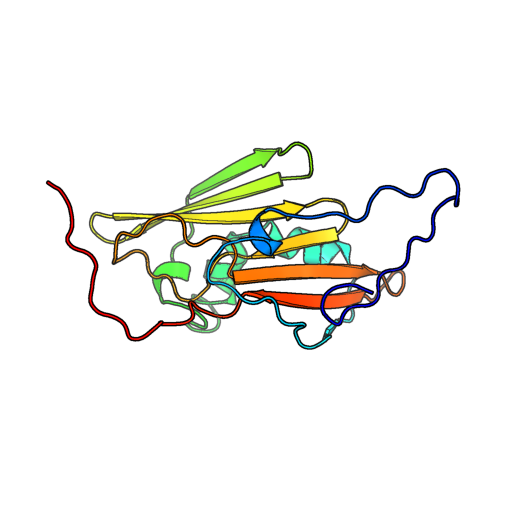.881 1.00 95.69 98 ASP A C 1
ATOM 792 O O . ASP A 1 98 ? -17.608 -5.586 18.964 1.00 95.69 98 ASP A O 1
ATOM 796 N N . ASN A 1 99 ? -17.684 -3.678 17.799 1.00 96.31 99 ASN A N 1
ATOM 797 C CA . ASN A 1 99 ? -17.117 -4.230 16.575 1.00 96.31 99 ASN A CA 1
ATOM 798 C C . ASN A 1 99 ? -15.583 -4.282 16.597 1.00 96.31 99 ASN A C 1
ATOM 800 O O . ASN A 1 99 ? -14.891 -3.474 17.230 1.00 96.31 99 ASN A O 1
ATOM 804 N N . ILE A 1 100 ? -15.056 -5.228 15.820 1.00 95.06 100 ILE A N 1
ATOM 805 C CA . ILE A 1 100 ? -13.669 -5.254 15.368 1.00 95.06 100 ILE A CA 1
ATOM 806 C C . ILE A 1 100 ? -13.642 -4.791 13.921 1.00 95.06 100 ILE A C 1
ATOM 808 O O . ILE A 1 100 ? -14.209 -5.438 13.044 1.00 95.06 100 ILE A O 1
ATOM 812 N N . TRP A 1 101 ? -12.963 -3.679 13.673 1.00 95.88 101 TRP A N 1
ATOM 813 C CA . TRP A 1 101 ? -12.763 -3.167 12.330 1.00 95.88 101 TRP A CA 1
ATOM 814 C C . TRP A 1 101 ? -11.361 -3.524 11.848 1.00 95.88 101 TRP A C 1
ATOM 816 O O . TRP A 1 101 ? -10.365 -3.030 12.381 1.00 95.88 101 TRP A O 1
ATOM 826 N N . ALA A 1 102 ? -11.300 -4.409 10.853 1.00 95.19 102 ALA A N 1
ATOM 827 C CA . ALA A 1 102 ? -10.066 -4.858 10.225 1.00 95.19 102 ALA A CA 1
ATOM 828 C C . ALA A 1 102 ? -9.924 -4.219 8.842 1.00 95.19 102 ALA A C 1
ATOM 830 O O . ALA A 1 102 ? -10.763 -4.414 7.961 1.00 95.19 102 ALA A O 1
ATOM 831 N N . ARG A 1 103 ? -8.835 -3.478 8.644 1.00 94.62 103 ARG A N 1
ATOM 832 C CA . ARG A 1 103 ? -8.487 -2.861 7.365 1.00 94.62 103 ARG A CA 1
ATOM 833 C C . ARG A 1 103 ? -7.219 -3.500 6.818 1.00 94.62 103 ARG A C 1
ATOM 835 O O . ARG A 1 103 ? -6.197 -3.514 7.495 1.00 94.62 103 ARG A O 1
ATOM 842 N N . MET A 1 104 ? -7.289 -3.977 5.580 1.00 95.31 104 MET A N 1
ATOM 843 C CA . MET A 1 104 ? -6.200 -4.697 4.920 1.00 95.31 104 MET A CA 1
ATOM 844 C C . MET A 1 104 ? -5.735 -3.938 3.684 1.00 95.31 104 MET A C 1
ATOM 846 O O . MET A 1 104 ? -6.556 -3.436 2.918 1.00 95.31 104 MET A O 1
ATOM 850 N N . VAL A 1 105 ? -4.430 -3.858 3.477 1.00 96.31 105 VAL A N 1
ATOM 851 C CA . VAL A 1 105 ? -3.834 -3.284 2.265 1.00 96.31 105 VAL A CA 1
ATOM 852 C C . VAL A 1 105 ? -2.696 -4.184 1.842 1.00 96.31 105 VAL A C 1
ATOM 854 O O . VAL A 1 105 ? -1.910 -4.630 2.676 1.00 96.31 105 VAL A O 1
ATOM 857 N N . GLU A 1 106 ? -2.628 -4.432 0.541 1.00 96.12 106 GLU A N 1
ATOM 858 C CA . GLU A 1 106 ? -1.596 -5.265 -0.060 1.00 96.12 106 GLU A CA 1
ATOM 859 C C . GLU A 1 106 ? -0.599 -4.398 -0.825 1.00 96.12 106 GLU A C 1
ATOM 861 O O . GLU A 1 106 ? -0.985 -3.578 -1.667 1.00 96.12 106 GLU A O 1
ATOM 866 N N . ALA A 1 107 ? 0.686 -4.613 -0.564 1.00 96.88 107 ALA A N 1
ATOM 867 C CA . ALA A 1 107 ? 1.758 -4.245 -1.470 1.00 96.88 107 ALA A CA 1
ATOM 868 C C . ALA A 1 107 ? 2.072 -5.456 -2.351 1.00 96.88 107 ALA A C 1
ATOM 870 O O . ALA A 1 107 ? 2.586 -6.468 -1.880 1.00 96.88 107 ALA A O 1
ATOM 871 N N . VAL A 1 108 ? 1.769 -5.334 -3.640 1.00 96.00 108 VAL A N 1
ATOM 872 C CA . VAL A 1 108 ? 2.148 -6.304 -4.664 1.00 96.00 108 VAL A CA 1
ATOM 873 C C . VAL A 1 108 ? 3.481 -5.863 -5.254 1.00 96.00 108 VAL A C 1
ATOM 875 O O . VAL A 1 108 ? 3.608 -4.784 -5.842 1.00 96.00 108 VAL A O 1
ATOM 878 N N . LEU A 1 109 ? 4.496 -6.699 -5.088 1.00 93.75 109 LEU A N 1
ATOM 879 C CA . LEU A 1 109 ? 5.844 -6.387 -5.519 1.00 93.75 109 LEU A CA 1
ATOM 880 C C . LEU A 1 109 ? 5.977 -6.456 -7.054 1.00 93.75 109 LEU A C 1
ATOM 882 O O . LEU A 1 109 ? 5.304 -7.249 -7.715 1.00 93.75 109 LEU A O 1
ATOM 886 N N . PRO A 1 110 ? 6.854 -5.624 -7.643 1.00 92.69 110 PRO A N 1
ATOM 887 C CA . PRO A 1 110 ? 7.721 -4.675 -6.948 1.00 92.69 110 PRO A CA 1
ATOM 888 C C . PRO A 1 110 ? 7.028 -3.362 -6.571 1.00 92.69 110 PRO A C 1
ATOM 890 O O . PRO A 1 110 ? 7.486 -2.713 -5.643 1.00 92.69 110 PRO A O 1
ATOM 893 N N . ASN A 1 111 ? 5.972 -2.941 -7.273 1.00 94.00 111 ASN A N 1
ATOM 894 C CA . ASN A 1 111 ? 5.594 -1.525 -7.299 1.00 94.00 111 ASN A CA 1
ATOM 895 C C . ASN A 1 111 ? 4.090 -1.233 -7.440 1.00 94.00 111 ASN A C 1
ATOM 897 O O . ASN A 1 111 ? 3.696 -0.182 -7.959 1.00 94.00 111 ASN A O 1
ATOM 901 N N . LEU A 1 112 ? 3.240 -2.165 -7.015 1.00 94.94 112 LEU A N 1
ATOM 902 C CA . LEU A 1 112 ? 1.791 -2.020 -7.036 1.00 94.94 112 LEU A CA 1
ATOM 903 C C . LEU A 1 112 ? 1.230 -2.047 -5.616 1.00 94.94 112 LEU A C 1
ATOM 905 O O . LEU A 1 112 ? 1.683 -2.784 -4.751 1.00 94.94 112 LEU A O 1
ATOM 909 N N . GLN A 1 113 ? 0.186 -1.262 -5.391 1.00 94.94 113 GLN A N 1
ATOM 910 C CA . GLN A 1 113 ? -0.529 -1.222 -4.121 1.00 94.94 113 GLN A CA 1
ATOM 911 C C . GLN A 1 113 ? -2.018 -1.416 -4.339 1.00 94.94 113 GLN A C 1
ATOM 913 O O . GLN A 1 113 ? -2.582 -0.838 -5.273 1.00 94.94 113 GLN A O 1
ATOM 918 N N . GLN A 1 114 ? -2.665 -2.173 -3.458 1.00 94.44 114 GLN A N 1
ATOM 919 C CA . GLN A 1 114 ? -4.114 -2.303 -3.381 1.00 94.44 114 GLN A CA 1
ATOM 920 C C . GLN A 1 114 ? -4.627 -1.646 -2.096 1.00 94.44 114 GLN A C 1
ATOM 922 O O . GLN A 1 114 ? -4.517 -2.189 -1.000 1.00 94.44 114 GLN A O 1
ATOM 927 N N . VAL A 1 115 ? -5.197 -0.449 -2.239 1.00 93.19 115 VAL A N 1
ATOM 928 C CA . VAL A 1 115 ? -5.601 0.401 -1.115 1.00 93.19 115 VAL A CA 1
ATOM 929 C C . VAL A 1 115 ? -7.054 0.123 -0.738 1.00 93.19 115 VAL A C 1
ATOM 931 O O . VAL A 1 115 ? -7.953 0.274 -1.569 1.00 93.19 115 VAL A O 1
ATOM 934 N N . ALA A 1 116 ? -7.298 -0.235 0.523 1.00 92.88 116 ALA A N 1
ATOM 935 C CA . ALA A 1 116 ? -8.636 -0.403 1.082 1.00 92.88 116 ALA A CA 1
ATOM 936 C C . ALA A 1 116 ? -9.422 0.920 1.151 1.00 92.88 116 ALA A C 1
ATOM 938 O O . ALA A 1 116 ? -8.811 1.997 1.203 1.00 92.88 116 ALA A O 1
ATOM 939 N N . PRO A 1 117 ? -10.766 0.846 1.184 1.00 91.62 117 PRO A N 1
ATOM 940 C CA . PRO A 1 117 ? -11.645 1.990 1.378 1.00 91.62 117 PRO A CA 1
ATOM 941 C C . PRO A 1 117 ? -11.207 2.918 2.514 1.00 91.62 117 PRO A C 1
ATOM 943 O O . PRO A 1 117 ? -10.693 2.485 3.546 1.00 91.62 117 PRO A O 1
ATOM 946 N N . ILE A 1 118 ? -11.413 4.215 2.291 1.00 91.69 118 ILE A N 1
ATOM 947 C CA . ILE A 1 118 ? -11.087 5.291 3.243 1.00 91.69 118 ILE A CA 1
ATOM 948 C C . ILE A 1 118 ? -12.334 5.887 3.911 1.00 91.69 118 ILE A C 1
ATOM 950 O O . ILE A 1 118 ? -12.225 6.822 4.689 1.00 91.69 118 ILE A O 1
ATOM 954 N N . TRP A 1 119 ? -13.521 5.385 3.567 1.00 91.12 119 TRP A N 1
ATOM 955 C CA . TRP A 1 119 ? -14.815 5.864 4.069 1.00 91.12 119 TRP A CA 1
ATOM 956 C C . TRP A 1 119 ? -15.479 4.885 5.046 1.00 91.12 119 TRP A C 1
ATOM 958 O O . TRP A 1 119 ? -16.624 5.100 5.427 1.00 91.12 119 TRP A O 1
ATOM 968 N N . GLU A 1 120 ? -14.819 3.773 5.371 1.00 92.50 120 GLU A N 1
ATOM 969 C CA . GLU A 1 120 ? -15.313 2.824 6.371 1.00 92.50 120 GLU A CA 1
ATOM 970 C C . GLU A 1 120 ? -14.950 3.328 7.770 1.00 92.50 120 GLU A C 1
ATOM 972 O O . GLU A 1 120 ? -13.841 3.817 7.973 1.00 92.50 120 GLU A O 1
ATOM 977 N N . ASP A 1 121 ? -15.888 3.200 8.708 1.00 93.50 121 ASP A N 1
ATOM 978 C CA . ASP A 1 121 ? -15.769 3.662 10.097 1.00 93.50 121 ASP A CA 1
ATOM 979 C C . ASP A 1 121 ? -15.809 2.509 11.118 1.00 93.50 121 ASP A C 1
ATOM 981 O O . ASP A 1 121 ? -15.507 2.694 12.293 1.00 93.50 121 ASP A O 1
ATOM 985 N N . GLY A 1 122 ? -16.152 1.294 10.682 1.00 94.12 122 GLY A N 1
ATOM 986 C CA . GLY A 1 122 ? -16.245 0.120 11.546 1.00 94.12 122 GLY A CA 1
ATOM 987 C C . GLY A 1 122 ? -17.519 0.033 12.393 1.00 94.12 122 GLY A C 1
ATOM 988 O O . GLY A 1 122 ? -17.636 -0.900 13.190 1.00 94.12 122 GLY A O 1
ATOM 989 N N . HIS A 1 123 ? -18.488 0.943 12.235 1.00 95.50 123 HIS A N 1
ATOM 990 C CA . HIS A 1 123 ? -19.760 0.898 12.979 1.00 95.50 123 HIS A CA 1
ATOM 991 C C . HIS A 1 123 ? -20.769 -0.077 12.366 1.00 95.50 123 HIS A C 1
ATOM 993 O O . HIS A 1 123 ? -21.597 -0.640 13.082 1.00 95.50 123 HIS A O 1
ATOM 999 N N . GLN A 1 124 ? -20.697 -0.307 11.052 1.00 93.88 124 GLN A N 1
ATOM 1000 C CA . GLN A 1 124 ? -21.578 -1.230 10.337 1.00 93.88 124 GLN A CA 1
ATOM 1001 C C . GLN A 1 124 ? -20.825 -2.471 9.850 1.00 93.88 124 GLN A C 1
ATOM 1003 O O . GLN A 1 124 ? -19.843 -2.366 9.119 1.00 93.88 124 GLN A O 1
ATOM 1008 N N . GLU A 1 125 ? -21.341 -3.654 10.183 1.00 92.81 125 GLU A N 1
ATOM 1009 C CA . GLU A 1 125 ? -20.840 -4.912 9.630 1.00 92.81 125 GLU A CA 1
ATOM 1010 C C . GLU A 1 125 ? -21.184 -5.035 8.137 1.00 92.81 125 GLU A C 1
ATOM 1012 O O . GLU A 1 125 ? -22.317 -4.792 7.705 1.00 92.81 125 GLU A O 1
ATOM 1017 N N . HIS A 1 126 ? -20.205 -5.455 7.340 1.00 89.56 126 HIS A N 1
ATOM 1018 C CA . HIS A 1 126 ? -20.391 -5.779 5.933 1.00 89.56 126 HIS A CA 1
ATOM 1019 C C . HIS A 1 126 ? -19.399 -6.867 5.491 1.00 89.56 126 HIS A C 1
ATOM 1021 O O . HIS A 1 126 ? -18.334 -7.022 6.090 1.00 89.56 126 HIS A O 1
ATOM 1027 N N . PRO A 1 127 ? -19.707 -7.626 4.421 1.00 88.56 127 PRO A N 1
ATOM 1028 C CA . PRO A 1 127 ? -18.738 -8.545 3.832 1.00 88.56 127 PRO A CA 1
ATOM 1029 C C . PRO A 1 127 ? -17.551 -7.779 3.238 1.00 88.56 127 PRO A C 1
ATOM 1031 O O . PRO A 1 127 ? -17.640 -6.580 2.977 1.00 88.56 127 PRO A O 1
ATOM 1034 N N . PHE A 1 128 ? -16.463 -8.489 2.938 1.00 86.81 128 PHE A N 1
ATOM 1035 C CA . PHE A 1 128 ? -15.247 -7.910 2.366 1.00 86.81 128 PHE A CA 1
ATOM 1036 C C . PHE A 1 128 ? -15.511 -6.931 1.200 1.00 86.81 128 PHE A C 1
ATOM 1038 O O . PHE A 1 128 ? -16.043 -7.289 0.141 1.00 86.81 128 PHE A O 1
ATOM 1045 N N . SER A 1 129 ? -15.096 -5.676 1.392 1.00 83.50 129 SER A N 1
ATOM 1046 C CA . SER A 1 129 ? -15.311 -4.574 0.448 1.00 83.50 129 SER A CA 1
ATOM 1047 C 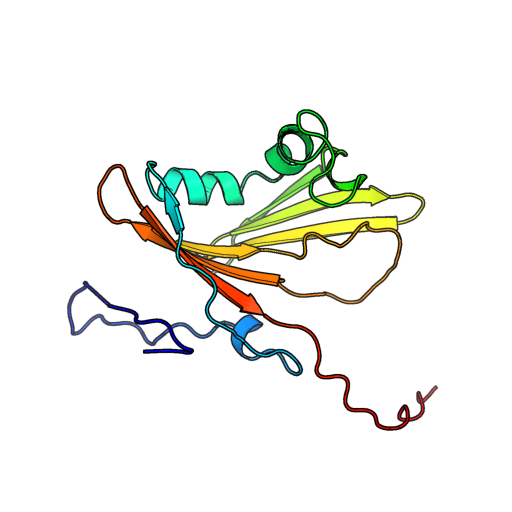C . SER A 1 129 ? -14.289 -4.501 -0.677 1.00 83.50 129 SER A C 1
ATOM 1049 O O . SER A 1 129 ? -14.521 -3.731 -1.609 1.00 83.50 129 SER A O 1
ATOM 1051 N N . GLY A 1 130 ? -13.221 -5.308 -0.662 1.00 88.00 130 GLY A N 1
ATOM 1052 C CA . GLY A 1 130 ? -12.129 -5.241 -1.642 1.00 88.00 130 GLY A CA 1
ATOM 1053 C C . GLY A 1 130 ? -11.369 -3.909 -1.632 1.00 88.00 130 GLY A C 1
ATOM 1054 O O . GLY A 1 130 ? -11.755 -2.977 -0.927 1.00 88.00 130 GLY A O 1
ATOM 1055 N N . PRO A 1 131 ? -10.297 -3.779 -2.428 1.00 92.00 131 PRO A N 1
ATOM 1056 C CA . PRO A 1 131 ? -9.588 -2.514 -2.549 1.00 92.00 131 PRO A CA 1
ATOM 1057 C C . PRO A 1 131 ? -10.437 -1.474 -3.289 1.00 92.00 131 PRO A C 1
ATOM 1059 O O . PRO A 1 131 ? -11.087 -1.756 -4.298 1.00 92.00 131 PRO A O 1
ATOM 1062 N N . MET A 1 132 ? -10.390 -0.234 -2.809 1.00 90.44 132 MET A N 1
ATOM 1063 C CA . MET A 1 132 ? -10.968 0.934 -3.477 1.00 90.44 132 MET A CA 1
ATOM 1064 C C . MET A 1 132 ? -10.185 1.296 -4.746 1.00 90.44 132 MET A C 1
ATOM 1066 O O . MET A 1 132 ? -10.753 1.798 -5.721 1.00 90.44 132 MET A O 1
ATOM 1070 N N . MET A 1 133 ? -8.866 1.108 -4.721 1.00 90.88 133 MET A N 1
ATOM 1071 C CA . MET A 1 133 ? -7.972 1.564 -5.777 1.00 90.88 133 MET A CA 1
ATOM 1072 C C . MET A 1 133 ? -6.721 0.699 -5.840 1.00 90.88 133 MET A C 1
ATOM 1074 O O . MET A 1 133 ? -6.131 0.386 -4.809 1.00 90.88 133 MET A O 1
ATOM 1078 N N . SER A 1 134 ? -6.276 0.405 -7.058 1.00 92.38 134 SER A N 1
ATOM 1079 C CA . SER A 1 134 ? -4.931 -0.110 -7.308 1.00 92.38 134 SER A CA 1
ATOM 1080 C C . SER A 1 134 ? -4.036 1.001 -7.830 1.00 92.38 134 SER A C 1
ATOM 1082 O O . SER A 1 134 ? -4.490 1.847 -8.596 1.00 92.38 134 SER A O 1
ATOM 1084 N N . ARG A 1 135 ? -2.776 1.048 -7.419 1.00 91.25 135 ARG A N 1
ATOM 1085 C CA . ARG A 1 135 ? -1.884 2.170 -7.719 1.00 91.25 135 ARG A CA 1
ATOM 1086 C C . ARG A 1 135 ? -0.500 1.653 -8.078 1.00 91.25 135 ARG A C 1
ATOM 1088 O O . ARG A 1 135 ? 0.155 1.047 -7.240 1.00 91.25 135 ARG A O 1
ATOM 1095 N N . TRP A 1 136 ? -0.078 1.897 -9.318 1.00 93.44 136 TRP A N 1
ATOM 1096 C CA . TRP A 1 136 ? 1.302 1.648 -9.735 1.00 93.44 136 TRP A CA 1
ATOM 1097 C C . TRP A 1 136 ? 2.173 2.838 -9.383 1.00 93.44 136 TRP A C 1
ATOM 1099 O O . TRP A 1 136 ? 1.795 3.984 -9.645 1.00 93.44 136 TRP A O 1
ATOM 1109 N N . ILE A 1 137 ? 3.333 2.539 -8.818 1.00 94.94 137 ILE A N 1
ATOM 1110 C CA . ILE A 1 137 ? 4.344 3.498 -8.395 1.00 94.94 137 ILE A CA 1
ATOM 1111 C C . ILE A 1 137 ? 5.547 3.287 -9.282 1.00 94.94 137 ILE A C 1
ATOM 1113 O O . ILE A 1 137 ? 6.281 2.310 -9.172 1.00 94.94 137 ILE A O 1
ATOM 1117 N N . VAL A 1 138 ? 5.685 4.163 -10.259 1.00 93.69 138 VAL A N 1
ATOM 1118 C CA . VAL A 1 138 ? 6.619 3.943 -11.351 1.00 93.69 138 VAL A CA 1
ATOM 1119 C C . VAL A 1 138 ? 7.800 4.883 -11.153 1.00 93.69 138 VAL A C 1
ATOM 1121 O O . VAL A 1 138 ? 7.586 6.102 -11.169 1.00 93.69 138 VAL A O 1
ATOM 1124 N N . PRO A 1 139 ? 9.024 4.356 -10.956 1.00 93.69 139 PRO A N 1
ATOM 1125 C CA . PRO A 1 139 ? 10.209 5.198 -10.922 1.00 93.69 139 PRO A CA 1
ATOM 1126 C C . PRO A 1 139 ? 10.324 5.967 -12.236 1.00 93.69 139 PRO A C 1
ATOM 1128 O O . PRO A 1 139 ? 10.137 5.403 -13.316 1.00 93.69 139 PRO A O 1
ATOM 1131 N N . VAL A 1 140 ? 10.594 7.264 -12.129 1.00 92.56 140 VAL A N 1
ATOM 1132 C CA . VAL A 1 140 ? 10.927 8.115 -13.276 1.00 92.56 140 VAL A CA 1
ATOM 1133 C C . VAL A 1 140 ? 12.443 8.271 -13.339 1.00 92.56 140 VAL A C 1
ATOM 1135 O O . VAL A 1 140 ? 13.029 8.071 -14.399 1.00 92.56 140 VAL A O 1
ATOM 1138 N N . ASP A 1 141 ? 13.061 8.548 -12.191 1.00 91.94 141 ASP A N 1
ATOM 1139 C CA . ASP A 1 141 ? 14.507 8.580 -11.976 1.00 91.94 141 ASP A CA 1
ATOM 1140 C C . ASP A 1 141 ? 14.841 8.163 -10.525 1.00 91.94 1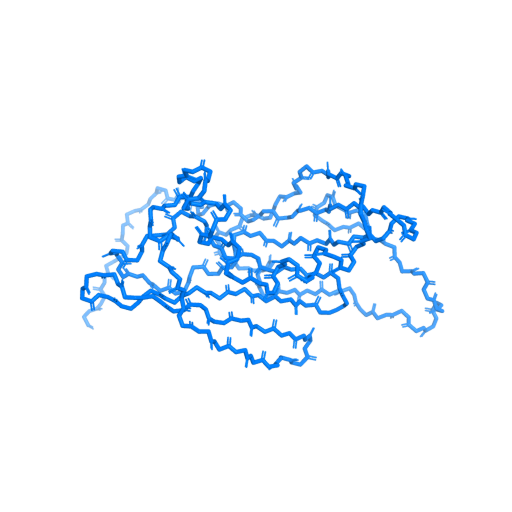41 ASP A C 1
ATOM 1142 O O . ASP A 1 141 ? 13.979 7.664 -9.795 1.00 91.94 141 ASP A O 1
ATOM 1146 N N . ASP A 1 142 ? 16.091 8.353 -10.096 1.00 90.25 142 ASP A N 1
ATOM 1147 C CA . ASP A 1 142 ? 16.573 7.978 -8.756 1.00 90.25 142 ASP A CA 1
ATOM 1148 C C . ASP A 1 142 ? 15.918 8.775 -7.610 1.00 90.25 142 ASP A C 1
ATOM 1150 O O . ASP A 1 142 ? 15.960 8.363 -6.448 1.00 90.25 142 ASP A O 1
ATOM 1154 N N . THR A 1 143 ? 15.302 9.915 -7.914 1.00 90.06 143 THR A N 1
ATOM 1155 C CA . THR A 1 143 ? 14.774 10.892 -6.948 1.00 90.06 143 THR A CA 1
ATOM 1156 C C . THR A 1 143 ? 13.307 11.249 -7.165 1.00 90.06 143 THR A C 1
ATOM 1158 O O . THR A 1 143 ? 12.710 11.904 -6.310 1.00 90.06 143 THR A O 1
ATOM 1161 N N . THR A 1 144 ? 12.709 10.821 -8.276 1.00 86.88 144 THR A N 1
ATOM 1162 C CA . THR A 1 144 ? 11.324 11.124 -8.627 1.00 86.88 144 THR A CA 1
ATOM 1163 C C . THR A 1 144 ? 10.577 9.897 -9.135 1.00 86.88 144 THR A C 1
ATOM 1165 O O . THR A 1 144 ? 11.131 8.957 -9.714 1.00 86.88 144 THR A O 1
ATOM 1168 N N . HIS A 1 145 ? 9.265 9.907 -8.933 1.00 89.19 145 HIS A N 1
ATOM 1169 C CA . HIS A 1 145 ? 8.382 8.869 -9.442 1.00 89.19 145 HIS A CA 1
ATOM 1170 C C . HIS A 1 145 ? 7.029 9.461 -9.841 1.00 89.19 145 HIS A C 1
ATOM 1172 O O . HIS A 1 145 ? 6.684 10.600 -9.495 1.00 89.19 145 HIS A O 1
ATOM 1178 N N . HIS A 1 146 ? 6.230 8.657 -10.542 1.00 85.62 146 HIS A N 1
ATOM 1179 C CA . HIS A 1 146 ? 4.830 8.970 -10.780 1.00 85.62 146 HIS A CA 1
ATOM 1180 C C . HIS A 1 146 ? 3.900 7.852 -10.323 1.00 85.62 146 HIS A C 1
ATOM 1182 O O . HIS A 1 146 ? 4.260 6.676 -10.270 1.00 85.62 146 HIS A O 1
ATOM 1188 N N . TYR A 1 147 ? 2.662 8.238 -10.036 1.00 80.50 147 TYR A N 1
ATOM 1189 C CA . TYR A 1 147 ? 1.577 7.323 -9.735 1.00 80.50 147 TYR A CA 1
ATOM 1190 C C . TYR A 1 147 ? 0.623 7.198 -10.904 1.00 80.50 147 TYR A C 1
ATOM 1192 O O . TYR A 1 147 ? 0.145 8.211 -11.413 1.00 80.50 147 TYR A O 1
ATOM 1200 N N . ALA A 1 148 ? 0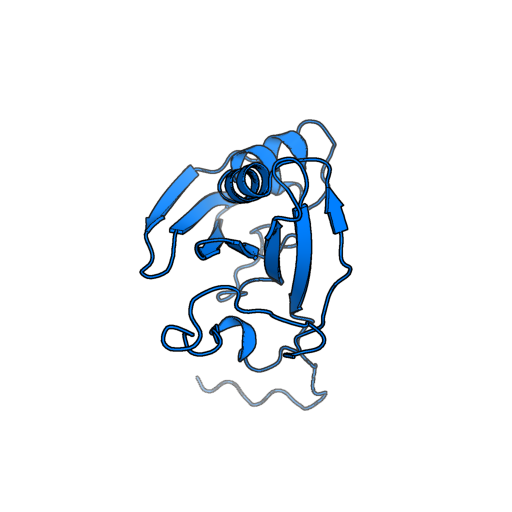.242 5.969 -11.229 1.00 78.00 148 ALA A N 1
ATOM 1201 C CA . ALA A 1 148 ? -0.887 5.683 -12.104 1.00 78.00 148 ALA A CA 1
ATOM 1202 C C . ALA A 1 148 ? -1.990 4.973 -11.294 1.00 78.00 148 ALA A C 1
ATOM 1204 O O . ALA A 1 148 ? -1.992 3.742 -11.186 1.00 78.00 148 ALA A O 1
ATOM 1205 N N . PRO A 1 149 ? -2.907 5.724 -10.651 1.00 68.75 149 PRO A N 1
ATOM 1206 C CA . PRO A 1 149 ? -4.008 5.129 -9.912 1.00 68.75 149 PRO A CA 1
ATOM 1207 C C . PRO A 1 149 ? -5.062 4.529 -10.849 1.00 68.75 149 PRO A C 1
ATOM 1209 O O . PRO A 1 149 ? -5.346 5.047 -11.926 1.00 68.75 149 PRO A O 1
ATOM 1212 N N . ARG A 1 150 ? -5.696 3.459 -10.383 1.00 68.06 150 ARG A N 1
ATOM 1213 C CA . ARG A 1 150 ? -6.848 2.769 -10.966 1.00 68.06 150 ARG A CA 1
ATOM 1214 C C . ARG A 1 150 ? -7.920 2.581 -9.901 1.00 68.06 150 ARG A C 1
ATOM 1216 O O . ARG A 1 150 ? -7.939 1.553 -9.224 1.00 68.06 150 ARG A O 1
ATOM 1223 N N . PRO A 1 151 ? -8.795 3.577 -9.700 1.00 68.25 151 PRO A N 1
ATOM 1224 C CA . PRO A 1 151 ? -9.975 3.409 -8.866 1.00 68.25 151 PRO A CA 1
ATOM 1225 C C . PRO A 1 151 ? -10.936 2.359 -9.441 1.00 68.25 151 PRO A C 1
ATOM 1227 O O . PRO A 1 151 ? -11.176 2.296 -10.652 1.00 68.25 151 PRO A O 1
ATOM 1230 N N . ALA A 1 152 ? -11.561 1.595 -8.549 1.00 61.88 152 ALA A N 1
ATOM 1231 C CA . ALA A 1 152 ? -12.761 0.827 -8.846 1.00 61.88 152 ALA A CA 1
ATOM 1232 C C . ALA A 1 152 ? -13.984 1.681 -8.466 1.00 61.88 152 ALA A C 1
ATOM 1234 O O . ALA A 1 152 ? -14.197 1.984 -7.292 1.00 61.88 152 ALA A O 1
ATOM 1235 N N . ARG A 1 153 ? -14.801 2.113 -9.440 1.00 61.34 153 ARG A N 1
ATOM 1236 C CA . ARG A 1 153 ? -16.039 2.858 -9.132 1.00 61.34 153 ARG A CA 1
ATOM 1237 C C . ARG A 1 153 ? -17.216 1.918 -8.836 1.00 61.34 153 ARG A C 1
ATOM 1239 O O . ARG A 1 153 ? -17.359 0.858 -9.445 1.00 61.34 153 ARG A O 1
ATOM 1246 N N . ARG A 1 154 ? -18.037 2.388 -7.886 1.00 50.34 154 ARG A N 1
ATOM 1247 C CA . ARG A 1 154 ? -19.217 1.803 -7.219 1.00 50.34 154 ARG A CA 1
ATOM 1248 C C . ARG A 1 154 ? -20.172 1.008 -8.122 1.00 50.34 154 ARG A C 1
ATOM 1250 O O . ARG A 1 154 ? -20.502 1.439 -9.224 1.00 50.34 154 ARG A O 1
ATOM 1257 N N . ARG A 1 155 ? -20.698 -0.073 -7.526 1.00 47.16 155 ARG A N 1
ATOM 1258 C CA . ARG A 1 155 ? -21.895 -0.858 -7.877 1.00 47.16 155 ARG A CA 1
ATOM 1259 C C . ARG A 1 155 ? -22.871 -0.089 -8.772 1.00 47.16 155 ARG A C 1
ATOM 1261 O O . ARG A 1 155 ? -23.523 0.845 -8.309 1.00 47.16 155 ARG A O 1
ATOM 1268 N N . LEU A 1 156 ? -23.024 -0.526 -10.024 1.00 42.41 156 LEU A N 1
ATOM 1269 C CA . LEU A 1 156 ? -24.199 -0.184 -10.829 1.00 42.41 156 LEU A CA 1
ATOM 1270 C C . LEU A 1 156 ? -25.426 -0.697 -10.065 1.00 42.41 156 LEU A C 1
ATOM 1272 O O . LEU A 1 156 ? -25.697 -1.899 -10.053 1.00 42.41 156 LEU A O 1
ATOM 1276 N N . LEU A 1 157 ? -26.150 0.192 -9.382 1.00 41.97 157 LEU A N 1
ATOM 1277 C CA . LEU A 1 157 ? -27.497 -0.110 -8.919 1.00 41.97 157 LEU A CA 1
ATOM 1278 C C . LEU A 1 157 ? -28.336 -0.334 -10.179 1.00 41.97 157 LEU A C 1
ATOM 1280 O O . LEU A 1 157 ? -28.826 0.615 -10.786 1.00 41.97 157 LEU A O 1
ATOM 1284 N N . ARG A 1 158 ? -28.479 -1.591 -10.608 1.00 41.59 158 ARG A N 1
ATOM 1285 C CA . ARG A 1 158 ? -29.609 -1.948 -11.458 1.00 41.59 158 ARG A CA 1
ATOM 1286 C C . ARG A 1 158 ? -30.845 -1.742 -10.595 1.00 41.59 158 ARG A C 1
ATOM 1288 O O . ARG A 1 158 ? -31.082 -2.513 -9.670 1.00 41.59 158 ARG A O 1
ATOM 1295 N N . GLY A 1 159 ? -31.588 -0.674 -10.871 1.00 39.78 159 GLY A N 1
ATOM 1296 C CA . GLY A 1 159 ? -32.985 -0.593 -10.473 1.00 39.78 159 GLY A CA 1
ATOM 1297 C C . GLY A 1 159 ? -33.688 -1.848 -10.986 1.00 39.78 159 GLY A C 1
ATOM 1298 O O . GLY A 1 159 ? -33.755 -2.081 -12.190 1.00 39.78 159 GLY A O 1
ATOM 1299 N N . GLY A 1 160 ? -34.107 -2.698 -10.061 1.00 35.56 160 GLY A N 1
ATOM 1300 C CA . GLY A 1 160 ? -34.780 -3.964 -10.312 1.00 35.56 160 GLY A CA 1
ATOM 1301 C C . GLY A 1 160 ? -35.107 -4.601 -8.962 1.00 35.56 160 GLY A C 1
ATOM 1302 O O . GLY A 1 160 ? -34.280 -4.502 -8.051 1.00 35.56 160 GLY A O 1
ATOM 1303 N N . PRO A 1 161 ? -36.314 -5.163 -8.782 1.00 35.56 161 PRO A N 1
ATOM 1304 C CA . PRO A 1 161 ? -36.813 -5.545 -7.469 1.00 35.56 161 PRO A CA 1
ATOM 1305 C C . PRO A 1 161 ? -35.903 -6.594 -6.830 1.00 35.56 161 PRO A C 1
ATOM 1307 O O . PRO A 1 161 ? -35.355 -7.463 -7.509 1.00 35.56 161 PRO A O 1
ATOM 1310 N N . ALA A 1 162 ? -35.736 -6.480 -5.512 1.00 39.16 162 ALA A N 1
ATOM 1311 C CA . ALA A 1 162 ? -34.978 -7.423 -4.709 1.00 39.16 162 ALA A CA 1
ATOM 1312 C C . ALA A 1 162 ? -35.469 -8.853 -4.980 1.00 39.16 162 ALA A C 1
ATOM 1314 O O . ALA A 1 162 ? -36.641 -9.165 -4.773 1.00 39.16 162 ALA A O 1
ATOM 1315 N N . ALA A 1 163 ? -34.568 -9.720 -5.445 1.00 35.66 163 ALA A N 1
ATOM 1316 C CA . ALA A 1 163 ? -34.835 -11.149 -5.482 1.00 35.66 163 ALA A CA 1
ATOM 1317 C C . ALA A 1 163 ? -35.049 -11.642 -4.037 1.00 35.66 163 ALA A C 1
ATOM 1319 O O . ALA A 1 163 ? -34.307 -11.220 -3.140 1.00 35.66 163 ALA A O 1
ATOM 1320 N N . PRO A 1 164 ? -36.057 -12.492 -3.781 1.00 37.88 164 PRO A N 1
ATOM 1321 C CA . PRO A 1 164 ? -36.402 -12.892 -2.428 1.00 37.88 164 PRO A CA 1
ATOM 1322 C C . PRO A 1 164 ? -35.253 -13.688 -1.805 1.00 37.88 164 PRO A C 1
ATOM 1324 O O . PRO A 1 164 ? -34.723 -14.624 -2.407 1.00 37.88 164 PRO A O 1
ATOM 1327 N N . ARG A 1 165 ? -34.884 -13.302 -0.580 1.00 43.22 165 ARG A N 1
ATOM 1328 C CA . ARG A 1 165 ? -34.013 -14.094 0.291 1.00 43.22 165 ARG A CA 1
ATOM 1329 C C . ARG A 1 165 ? -34.690 -15.448 0.518 1.00 43.22 165 ARG A C 1
ATOM 1331 O O . ARG A 1 165 ? -35.831 -15.484 0.974 1.00 43.22 165 ARG A O 1
ATOM 1338 N N . ARG A 1 166 ? -34.009 -16.543 0.180 1.00 37.44 166 ARG A N 1
ATOM 1339 C CA . ARG A 1 166 ? -34.392 -17.870 0.671 1.00 37.44 166 ARG A CA 1
ATOM 1340 C C . ARG A 1 166 ? -33.857 -18.016 2.095 1.00 37.44 166 ARG A C 1
ATOM 1342 O O . ARG A 1 166 ? -32.723 -17.616 2.351 1.00 37.44 166 ARG A O 1
ATOM 1349 N N . LEU A 1 167 ? -34.752 -18.486 2.964 1.00 41.66 167 LEU A N 1
ATOM 1350 C CA . LEU A 1 167 ? -34.522 -18.896 4.349 1.00 41.66 167 LEU A CA 1
ATOM 1351 C C . LEU A 1 167 ? -33.430 -19.964 4.440 1.00 41.66 167 LEU A C 1
ATOM 1353 O O . LEU A 1 167 ? -33.365 -20.792 3.499 1.00 41.66 167 LEU A O 1
#

pLDDT: mean 87.16, std 15.3, range [35.56, 98.12]

Radius of gyration: 18.07 Å; chains: 1; bounding box: 53×36×45 Å